Protein AF-M1BCY0-F1 (afdb_monomer_lite)

Sequence (82 aa):
MRDTLEQAREPNLNLKGYLQNAYVHPVFKDDDEDEDEDFMMKLETDSVLVPTKRQSRMNTPVPSKVSAGSSPSLPDVVIHEQ

Radius of gyration: 21.73 Å; chains: 1; bounding box: 31×54×52 Å

Secondary structure (DSSP, 8-state):
--HHHHHHH-TT--HHHHHHTTT--GGGSSS-HHHHHHHHHHHHHH--------------SS-----S----PPP-------

pLDDT: mean 73.33, std 15.36, range [37.97, 96.31]

Organism: Solanum tuberosum (NCBI:txid4113)

Foldseek 3Di:
DVVVVVCVVCVPDPPCVVCLCVPPDPVCPPPDPVVSVVVVVVCVVVPDDDDDDDDPPPPPVDDDPDDDDDDPDDDDPPDDDD

Structure (mmCIF, N/CA/C/O backbone):
data_AF-M1BCY0-F1
#
_entry.id   AF-M1BCY0-F1
#
loop_
_atom_site.group_PDB
_atom_site.id
_atom_site.type_symbol
_atom_site.label_atom_id
_atom_site.label_alt_id
_atom_site.label_comp_id
_atom_site.label_asym_id
_atom_site.label_entity_id
_atom_site.label_seq_id
_atom_site.pdbx_PDB_ins_code
_atom_site.Cartn_x
_atom_site.Cartn_y
_atom_site.Cartn_z
_atom_site.occupancy
_atom_site.B_iso_or_equiv
_atom_site.auth_seq_id
_atom_site.auth_comp_id
_atom_site.auth_asym_id
_atom_site.auth_atom_id
_atom_site.pdbx_PDB_model_num
ATOM 1 N N . MET A 1 1 ? -20.339 0.963 7.700 1.00 87.44 1 MET A N 1
ATOM 2 C CA . MET A 1 1 ? -19.752 -0.190 8.413 1.00 87.44 1 MET A CA 1
ATOM 3 C C . MET A 1 1 ? -19.678 -1.381 7.454 1.00 87.44 1 MET A C 1
ATOM 5 O O . MET A 1 1 ? -20.436 -2.327 7.613 1.00 87.44 1 MET A O 1
ATOM 9 N N . ARG A 1 2 ? -18.863 -1.303 6.390 1.00 91.69 2 ARG A N 1
ATOM 10 C CA . ARG A 1 2 ? -18.703 -2.420 5.436 1.00 91.69 2 ARG A CA 1
ATOM 11 C C . ARG A 1 2 ? -17.677 -3.415 5.966 1.00 91.69 2 ARG A C 1
ATOM 13 O O . ARG A 1 2 ? -17.999 -4.586 6.085 1.00 91.69 2 ARG A O 1
ATOM 20 N N . ASP A 1 3 ? -16.556 -2.895 6.445 1.00 90.75 3 ASP A N 1
ATOM 21 C CA . ASP A 1 3 ? -15.454 -3.676 7.013 1.00 90.75 3 ASP A CA 1
ATOM 22 C C . ASP A 1 3 ? -15.905 -4.552 8.193 1.00 90.75 3 ASP A C 1
ATOM 24 O O . ASP A 1 3 ? -15.570 -5.726 8.262 1.00 90.75 3 ASP A O 1
ATOM 28 N N . THR A 1 4 ? -16.758 -4.029 9.083 1.00 94.06 4 THR A N 1
ATOM 29 C CA . THR A 1 4 ? -17.311 -4.802 10.212 1.00 94.06 4 THR A CA 1
ATOM 30 C C . THR A 1 4 ? -18.219 -5.950 9.762 1.00 94.06 4 THR A C 1
ATOM 32 O O . THR A 1 4 ? -18.251 -7.001 10.395 1.00 94.06 4 THR A O 1
ATOM 35 N N . LEU A 1 5 ? -18.984 -5.751 8.684 1.00 96.31 5 LEU A N 1
ATOM 36 C CA . LEU A 1 5 ? -19.875 -6.777 8.138 1.00 96.31 5 LEU A CA 1
ATOM 37 C C . LEU A 1 5 ? -19.069 -7.869 7.418 1.00 96.31 5 LEU A C 1
ATOM 39 O O . LEU A 1 5 ? -19.368 -9.047 7.575 1.00 96.31 5 LEU A O 1
ATOM 43 N N . GLU A 1 6 ? -18.048 -7.467 6.662 1.00 91.50 6 GLU A N 1
ATOM 44 C CA . GLU A 1 6 ? -17.077 -8.349 6.000 1.00 91.50 6 GLU A CA 1
ATOM 45 C C . GLU A 1 6 ? -16.329 -9.209 7.021 1.00 91.50 6 GLU A C 1
ATOM 47 O O . GLU A 1 6 ? -16.336 -10.430 6.912 1.00 91.50 6 GLU A O 1
ATOM 52 N N . GLN A 1 7 ? -15.807 -8.606 8.092 1.00 92.75 7 GLN A N 1
ATOM 53 C CA . GLN A 1 7 ? -15.123 -9.339 9.159 1.00 92.75 7 GLN A CA 1
ATOM 54 C C . GLN A 1 7 ? -16.038 -10.356 9.861 1.00 92.75 7 GLN A C 1
ATOM 56 O O . GLN A 1 7 ? -15.582 -11.417 10.280 1.00 92.75 7 GLN A O 1
ATOM 61 N N . ALA A 1 8 ? -17.336 -10.057 9.984 1.00 95.25 8 ALA A N 1
ATOM 62 C CA . ALA A 1 8 ? -18.308 -11.001 10.531 1.00 95.25 8 ALA A CA 1
ATOM 63 C C . ALA A 1 8 ? -18.6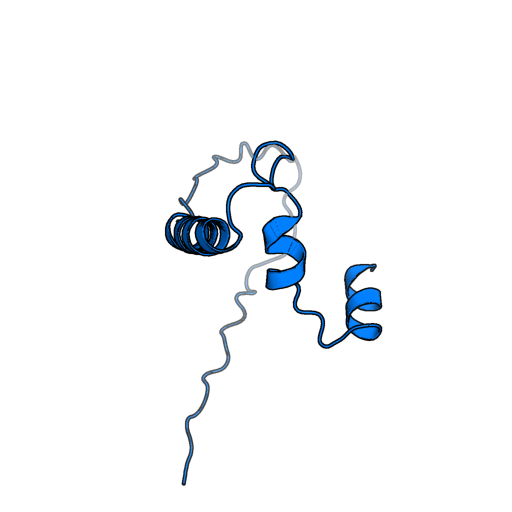33 -12.149 9.559 1.00 95.25 8 ALA A C 1
ATOM 65 O O . ALA A 1 8 ? -18.988 -13.242 9.999 1.00 95.25 8 ALA A O 1
ATOM 66 N N . ARG A 1 9 ? -18.541 -11.902 8.248 1.00 95.44 9 ARG A N 1
ATOM 67 C CA . ARG A 1 9 ? -18.837 -12.880 7.197 1.00 95.44 9 ARG A CA 1
ATOM 68 C C . ARG A 1 9 ? -17.653 -13.81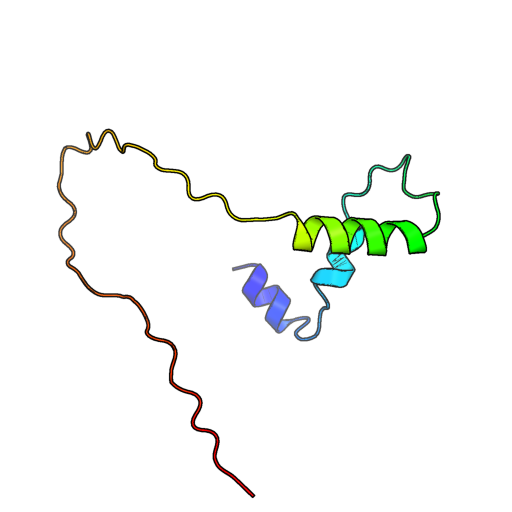3 6.943 1.00 95.44 9 ARG A C 1
ATOM 70 O O . ARG A 1 9 ? -17.852 -15.020 6.848 1.00 95.44 9 ARG A O 1
ATOM 77 N N . GLU A 1 10 ? -16.447 -13.260 6.864 1.00 94.56 10 GLU A N 1
ATOM 78 C CA . GLU A 1 10 ? -15.202 -13.979 6.582 1.00 94.56 10 GLU A CA 1
ATOM 79 C C . GLU A 1 10 ? -14.126 -13.616 7.621 1.00 94.56 10 GLU A C 1
ATOM 81 O O . GLU A 1 10 ? -13.191 -12.866 7.341 1.00 94.56 10 GLU A O 1
ATOM 86 N N . PRO A 1 11 ? -14.226 -14.155 8.852 1.00 92.56 11 PRO A N 1
ATOM 87 C CA . PRO A 1 11 ? -13.339 -13.774 9.954 1.00 92.56 11 PRO A CA 1
ATOM 88 C C . PRO A 1 11 ? -11.878 -14.203 9.760 1.00 92.56 11 PRO A C 1
ATOM 90 O O . PRO A 1 11 ? -10.993 -13.645 10.400 1.00 92.56 11 PRO A O 1
ATOM 93 N N . ASN A 1 12 ? -11.623 -15.186 8.892 1.00 94.75 12 ASN A N 1
ATOM 94 C CA . ASN A 1 12 ? -10.290 -15.728 8.617 1.00 94.75 12 ASN A CA 1
ATOM 95 C C . ASN A 1 12 ? -9.758 -15.310 7.233 1.00 94.75 12 ASN A C 1
ATOM 97 O O . ASN A 1 12 ? -8.892 -15.990 6.683 1.00 94.75 12 ASN A O 1
ATOM 101 N N . LEU A 1 13 ? -10.293 -14.236 6.638 1.00 93.25 13 LEU A N 1
ATOM 102 C CA . LEU A 1 13 ? -9.822 -13.743 5.345 1.00 93.25 13 LEU A CA 1
ATOM 103 C C . LEU A 1 13 ? -8.376 -13.237 5.466 1.00 93.25 13 LEU A C 1
ATOM 105 O O . LEU A 1 13 ? -8.093 -12.291 6.203 1.00 93.25 13 LEU A O 1
ATOM 109 N N . ASN A 1 14 ? -7.456 -13.838 4.704 1.00 91.50 14 ASN A N 1
ATOM 110 C CA . ASN A 1 14 ? -6.091 -13.332 4.577 1.00 91.50 14 ASN A CA 1
ATOM 111 C C . ASN A 1 14 ? -6.083 -12.076 3.692 1.00 91.50 14 ASN A C 1
ATOM 113 O O . ASN A 1 14 ? -5.844 -12.148 2.486 1.00 91.50 14 ASN A O 1
ATOM 117 N N . LEU A 1 15 ? -6.344 -10.920 4.306 1.00 90.50 15 LEU A N 1
ATOM 118 C CA . LEU A 1 15 ? -6.409 -9.639 3.604 1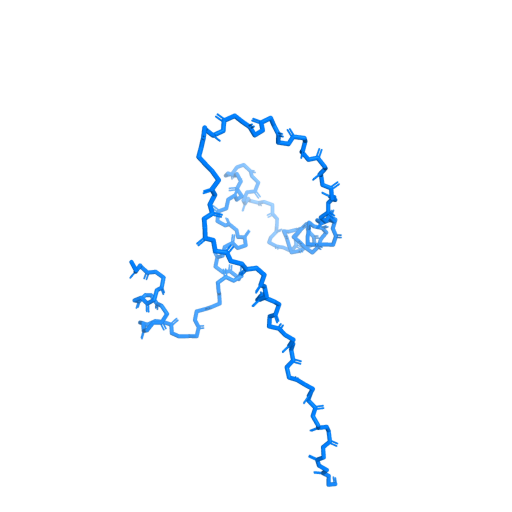.00 90.50 15 LEU A CA 1
ATOM 119 C C . LEU A 1 15 ? -5.078 -9.272 2.925 1.00 90.50 15 LEU A C 1
ATOM 121 O O . LEU A 1 15 ? -5.099 -8.694 1.842 1.00 90.50 15 LEU A O 1
ATOM 125 N N . LYS A 1 16 ? -3.933 -9.631 3.529 1.00 87.88 16 LYS A N 1
ATOM 126 C CA . LYS A 1 16 ? -2.603 -9.365 2.955 1.00 87.88 16 LYS A CA 1
ATOM 127 C C . LYS A 1 16 ? -2.436 -10.113 1.633 1.00 87.88 16 LYS A C 1
ATOM 129 O O . LYS A 1 16 ? -2.199 -9.475 0.615 1.00 87.88 16 LYS A O 1
ATOM 134 N N . GLY A 1 17 ? -2.650 -11.431 1.645 1.00 88.25 17 GLY A N 1
ATOM 135 C CA . GLY A 1 17 ? -2.556 -12.255 0.434 1.00 88.25 17 GLY A CA 1
ATOM 136 C C . GLY A 1 17 ? -3.589 -11.863 -0.625 1.00 88.25 17 GLY A C 1
ATOM 137 O O . GLY A 1 17 ? -3.272 -11.792 -1.805 1.00 88.25 17 GLY A O 1
ATOM 138 N N . TYR A 1 18 ? -4.810 -11.512 -0.208 1.00 89.75 18 TYR A N 1
ATOM 139 C CA . TYR A 1 18 ? -5.853 -11.063 -1.134 1.00 89.75 18 TYR A CA 1
ATOM 140 C C . TYR A 1 18 ? -5.483 -9.766 -1.874 1.00 89.75 18 TYR A C 1
ATOM 142 O O . TYR A 1 18 ? -5.797 -9.607 -3.053 1.00 89.75 18 TYR A O 1
ATOM 150 N N . LEU A 1 19 ? -4.823 -8.825 -1.193 1.00 89.62 19 LEU A N 1
ATOM 151 C CA . LEU A 1 19 ? -4.457 -7.532 -1.775 1.00 89.62 19 LEU A CA 1
ATOM 152 C C . LEU A 1 19 ? -3.096 -7.530 -2.483 1.00 89.62 19 LEU A C 1
ATOM 154 O O . LEU A 1 19 ? -2.851 -6.600 -3.252 1.00 89.62 19 LEU A O 1
ATOM 158 N N . GLN A 1 20 ? -2.253 -8.543 -2.260 1.00 85.31 20 GLN A N 1
ATOM 159 C CA . GLN A 1 20 ? -0.874 -8.622 -2.760 1.00 85.31 20 GLN A CA 1
ATOM 160 C C . GLN A 1 20 ? -0.783 -8.345 -4.269 1.00 85.31 20 GLN A C 1
ATOM 162 O O . GLN A 1 20 ? -0.049 -7.452 -4.684 1.00 85.31 20 GLN A O 1
ATOM 167 N N . ASN A 1 21 ? -1.638 -8.994 -5.066 1.00 84.38 21 ASN A N 1
ATOM 168 C CA . ASN A 1 21 ? -1.591 -8.911 -6.534 1.00 84.38 21 ASN A CA 1
ATOM 169 C C . ASN A 1 21 ? -2.717 -8.037 -7.130 1.00 84.38 21 ASN A C 1
ATOM 171 O O . ASN A 1 21 ? -2.871 -7.930 -8.350 1.00 84.38 21 ASN A O 1
ATOM 175 N N . ALA A 1 22 ? -3.531 -7.388 -6.286 1.00 87.31 22 ALA A N 1
ATOM 176 C CA . ALA A 1 22 ? -4.753 -6.693 -6.709 1.00 87.31 22 ALA A CA 1
ATOM 177 C C . ALA A 1 22 ? -4.488 -5.455 -7.588 1.00 87.31 22 ALA A C 1
ATOM 179 O O . ALA A 1 22 ? -5.337 -5.079 -8.399 1.00 87.31 22 ALA A O 1
ATOM 180 N N . TYR A 1 23 ? -3.307 -4.844 -7.452 1.00 88.31 23 TYR A N 1
ATOM 181 C CA . TYR A 1 23 ? -2.929 -3.607 -8.146 1.00 88.31 23 TYR A CA 1
ATOM 182 C C . TYR A 1 23 ? -1.712 -3.754 -9.064 1.00 88.31 23 TYR A C 1
ATOM 184 O O . TYR A 1 23 ? -1.199 -2.750 -9.561 1.00 88.31 23 TYR A O 1
ATOM 192 N N . VAL A 1 24 ? -1.275 -4.986 -9.332 1.00 85.50 24 VAL A N 1
ATOM 193 C CA . VAL A 1 24 ? -0.242 -5.244 -10.338 1.00 85.50 24 VAL A CA 1
ATOM 194 C C . VAL A 1 24 ? -0.802 -4.853 -11.706 1.00 85.50 24 VAL A C 1
ATOM 196 O O . VAL A 1 24 ? -1.915 -5.238 -12.084 1.00 85.50 24 VAL A O 1
ATOM 199 N N . HIS A 1 25 ? -0.066 -4.022 -12.441 1.00 88.25 25 HIS A N 1
ATOM 200 C CA . HIS A 1 25 ? -0.481 -3.598 -13.773 1.00 88.25 25 HIS A CA 1
ATOM 201 C C . HIS A 1 25 ? -0.497 -4.822 -14.708 1.00 88.25 25 HIS A C 1
ATOM 203 O O . HIS A 1 25 ? 0.447 -5.599 -14.654 1.00 88.25 25 HIS A O 1
ATOM 209 N N . PRO A 1 26 ? -1.504 -5.005 -15.588 1.00 86.69 26 PRO A N 1
ATOM 210 C CA . PRO A 1 26 ? -1.661 -6.231 -16.384 1.00 86.69 26 PRO A CA 1
ATOM 211 C C . PRO A 1 26 ? -0.422 -6.674 -17.168 1.00 86.69 26 PRO A C 1
ATOM 213 O O . PRO A 1 26 ? -0.216 -7.861 -17.341 1.00 86.69 26 PRO A O 1
ATOM 216 N N . VAL A 1 27 ? 0.402 -5.723 -17.610 1.00 87.62 27 VAL A N 1
ATOM 217 C CA . VAL A 1 27 ? 1.663 -5.986 -18.330 1.00 87.62 27 VAL A CA 1
ATOM 218 C C . VAL A 1 27 ? 2.691 -6.747 -17.484 1.00 87.62 27 VAL A C 1
ATOM 220 O O . VAL A 1 27 ? 3.520 -7.438 -18.050 1.00 87.62 27 VAL A O 1
ATOM 223 N N . PHE A 1 28 ? 2.634 -6.621 -16.160 1.00 79.88 28 PHE A N 1
ATOM 224 C CA . PHE A 1 28 ? 3.562 -7.259 -15.223 1.00 79.88 28 PHE A CA 1
ATOM 225 C C . PHE A 1 28 ? 2.940 -8.474 -14.524 1.00 79.88 28 PHE A C 1
ATOM 227 O O . PHE A 1 28 ? 3.494 -8.952 -13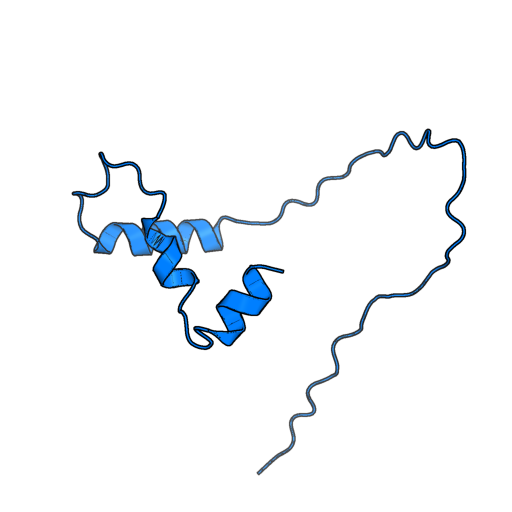.552 1.00 79.88 28 PHE A O 1
ATOM 234 N N . LYS A 1 29 ? 1.756 -8.935 -14.954 1.00 77.00 29 LYS A N 1
ATOM 235 C CA . LYS A 1 29 ? 1.088 -10.099 -14.343 1.00 77.00 29 LYS A CA 1
ATOM 236 C C . LYS A 1 29 ? 1.560 -11.441 -14.904 1.00 77.00 29 LYS A C 1
ATOM 238 O O . LYS A 1 29 ? 1.157 -12.469 -14.376 1.00 77.00 29 LYS A O 1
ATOM 243 N N . ASP A 1 30 ? 2.313 -11.410 -16.002 1.00 70.25 30 ASP A N 1
ATOM 244 C CA . ASP A 1 30 ? 2.771 -12.599 -16.726 1.00 70.25 30 ASP A CA 1
ATOM 245 C C . ASP A 1 30 ? 4.231 -12.970 -16.391 1.00 70.25 30 ASP A C 1
ATOM 247 O O . ASP A 1 30 ? 4.686 -14.028 -16.821 1.00 70.25 30 ASP A O 1
ATOM 251 N N . ASP A 1 31 ? 4.951 -12.115 -15.651 1.00 62.31 31 ASP A N 1
ATOM 252 C CA . ASP A 1 31 ? 6.269 -12.434 -15.091 1.00 62.31 31 ASP A CA 1
ATOM 253 C C . ASP A 1 31 ? 6.060 -13.180 -13.755 1.00 62.31 31 ASP A C 1
ATOM 255 O O . ASP A 1 31 ? 5.106 -12.902 -13.031 1.00 62.31 31 ASP A O 1
ATOM 259 N N . ASP A 1 32 ? 6.879 -14.200 -13.498 1.00 61.28 32 ASP A N 1
ATOM 260 C CA . ASP A 1 32 ? 6.663 -15.253 -12.495 1.00 61.28 32 ASP A CA 1
ATOM 261 C C . ASP A 1 32 ? 6.255 -14.740 -11.088 1.00 61.28 32 ASP A C 1
ATOM 263 O O . ASP A 1 32 ? 6.897 -13.852 -10.528 1.00 61.28 32 ASP A O 1
ATOM 267 N N . GLU A 1 33 ? 5.239 -15.377 -10.473 1.00 60.88 33 GLU A N 1
ATOM 268 C CA . GLU A 1 33 ? 4.665 -15.047 -9.142 1.00 60.88 33 GLU A CA 1
ATOM 269 C C . GLU A 1 33 ? 5.704 -14.976 -7.997 1.00 60.88 33 GLU A C 1
ATOM 271 O O . GLU A 1 33 ? 5.438 -14.390 -6.946 1.00 60.88 33 GLU A O 1
ATOM 276 N N . ASP A 1 34 ? 6.891 -15.558 -8.191 1.00 58.75 34 ASP A N 1
ATOM 277 C CA . ASP A 1 34 ? 7.990 -15.558 -7.223 1.00 58.75 34 ASP A CA 1
ATOM 278 C C . ASP A 1 34 ? 8.682 -14.178 -7.104 1.00 58.75 34 ASP A C 1
ATOM 280 O O . ASP A 1 34 ? 9.183 -13.831 -6.033 1.00 58.75 34 ASP A O 1
ATOM 284 N N . GLU A 1 35 ? 8.696 -13.354 -8.164 1.00 61.75 35 GLU A N 1
ATOM 285 C CA . GLU A 1 35 ? 9.355 -12.031 -8.150 1.00 61.75 35 GLU A CA 1
ATOM 286 C C . GLU A 1 35 ? 8.497 -10.962 -7.430 1.00 61.75 35 GLU A C 1
ATOM 288 O O . GLU A 1 35 ? 9.009 -9.989 -6.857 1.00 61.75 35 GLU A O 1
ATOM 293 N N . ASP A 1 36 ? 7.182 -11.188 -7.371 1.00 64.44 36 ASP A N 1
ATOM 294 C CA . ASP A 1 36 ? 6.203 -10.312 -6.720 1.00 64.44 36 ASP A CA 1
ATOM 295 C C . ASP A 1 36 ? 6.340 -10.300 -5.190 1.00 64.44 36 ASP A C 1
ATOM 297 O O . ASP A 1 36 ? 6.128 -9.271 -4.531 1.00 64.44 36 ASP A O 1
ATOM 301 N N . GLU A 1 37 ? 6.685 -11.449 -4.605 1.00 66.56 37 GLU A N 1
ATOM 302 C CA . GLU A 1 37 ? 6.811 -11.622 -3.158 1.00 66.56 37 GLU A CA 1
ATOM 303 C C . GLU A 1 37 ? 8.039 -10.868 -2.617 1.00 66.56 37 GLU A C 1
ATOM 305 O O . GLU A 1 37 ? 7.944 -10.145 -1.615 1.00 66.56 37 GLU A O 1
ATOM 310 N N . ASP A 1 38 ? 9.147 -10.911 -3.361 1.00 67.00 38 ASP A N 1
ATOM 311 C CA . ASP A 1 38 ? 10.374 -10.159 -3.082 1.00 67.00 38 ASP A CA 1
ATOM 312 C C . ASP A 1 38 ? 10.159 -8.640 -3.198 1.00 67.00 38 ASP A C 1
ATOM 314 O O . ASP A 1 38 ? 10.606 -7.862 -2.342 1.00 67.00 38 ASP A O 1
ATOM 318 N N . PHE A 1 39 ? 9.429 -8.189 -4.226 1.00 70.19 39 PHE A N 1
ATOM 319 C CA . PHE A 1 39 ? 9.099 -6.773 -4.400 1.00 70.19 39 PHE A CA 1
ATOM 320 C C . PHE A 1 39 ? 8.231 -6.238 -3.250 1.00 70.19 39 PHE A C 1
ATOM 322 O O . PHE A 1 39 ? 8.470 -5.136 -2.740 1.00 70.19 39 PHE A O 1
ATOM 329 N N . MET A 1 40 ? 7.244 -7.018 -2.804 1.00 69.75 40 MET A N 1
ATOM 330 C CA . MET A 1 40 ? 6.372 -6.651 -1.685 1.00 69.75 40 MET A CA 1
ATOM 331 C C . MET A 1 40 ? 7.107 -6.628 -0.349 1.00 69.75 40 MET A C 1
ATOM 333 O O . MET A 1 40 ? 6.925 -5.686 0.428 1.00 69.75 40 MET A O 1
ATOM 337 N N . MET A 1 41 ? 7.975 -7.611 -0.094 1.00 69.00 41 MET A N 1
ATOM 338 C CA . MET A 1 41 ? 8.817 -7.620 1.102 1.00 69.00 41 MET A CA 1
ATOM 339 C C . MET A 1 41 ? 9.698 -6.367 1.150 1.00 69.00 41 MET A C 1
ATOM 341 O O . MET A 1 41 ? 9.800 -5.715 2.191 1.00 69.00 41 MET A O 1
ATOM 345 N N . LYS A 1 42 ? 10.255 -5.970 0.002 1.00 71.44 42 LYS A N 1
ATOM 346 C CA . LYS A 1 42 ? 11.045 -4.746 -0.132 1.00 71.44 42 LYS A CA 1
ATOM 347 C C . LYS A 1 42 ? 10.217 -3.473 0.082 1.00 71.44 42 LYS 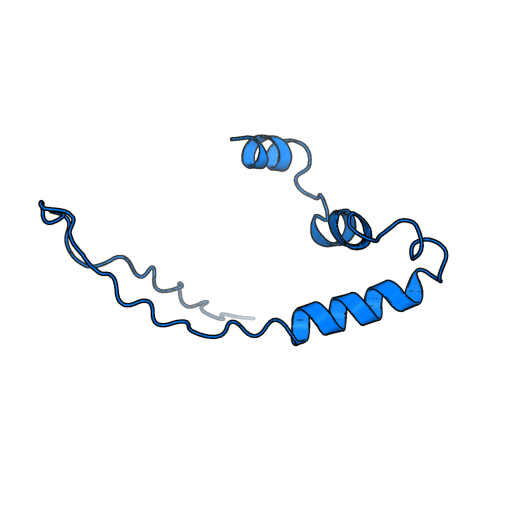A C 1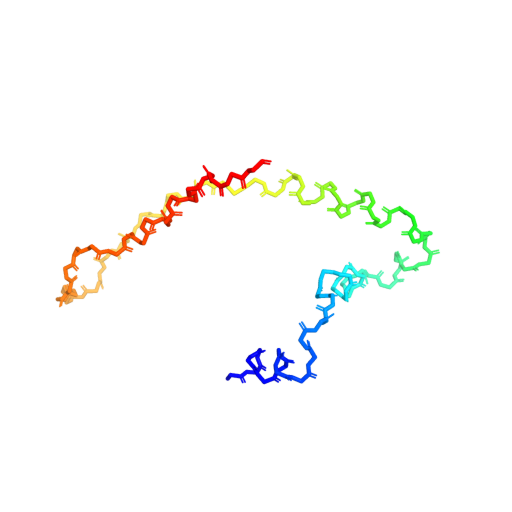
ATOM 349 O O . LYS A 1 42 ? 10.690 -2.538 0.723 1.00 71.44 42 LYS A O 1
ATOM 354 N N . LEU A 1 43 ? 8.977 -3.419 -0.407 1.00 71.62 43 LEU A N 1
ATOM 355 C CA . LEU A 1 43 ? 8.081 -2.277 -0.183 1.00 71.62 43 LEU A CA 1
ATOM 356 C C . LEU A 1 43 ? 7.705 -2.125 1.299 1.00 71.62 43 LEU A C 1
ATOM 358 O O . LEU A 1 43 ? 7.688 -1.008 1.819 1.00 71.62 43 LEU A O 1
ATOM 362 N N . GLU A 1 44 ? 7.429 -3.238 1.981 1.00 72.12 44 GLU A N 1
ATOM 363 C CA . GLU A 1 44 ? 7.120 -3.258 3.413 1.00 72.12 44 GLU A CA 1
ATOM 364 C C . GLU A 1 44 ? 8.309 -2.726 4.228 1.00 72.12 44 GLU A C 1
ATOM 366 O O . GLU A 1 44 ? 8.124 -1.853 5.080 1.00 72.12 44 GLU A O 1
ATOM 371 N N . THR A 1 45 ? 9.540 -3.140 3.900 1.00 72.88 45 THR A N 1
ATOM 372 C CA . THR A 1 45 ? 10.755 -2.659 4.579 1.00 72.88 45 THR A CA 1
ATOM 373 C C . THR A 1 45 ? 11.128 -1.216 4.238 1.00 72.88 45 THR A C 1
ATOM 375 O O . THR A 1 45 ? 11.626 -0.493 5.103 1.00 72.88 45 THR A O 1
ATOM 378 N N . ASP A 1 46 ? 10.875 -0.774 3.004 1.00 73.69 46 ASP A N 1
ATOM 379 C CA . ASP A 1 46 ? 11.251 0.564 2.525 1.00 73.69 46 ASP A CA 1
ATOM 380 C C . ASP A 1 46 ? 10.224 1.645 2.932 1.00 73.69 46 ASP A C 1
ATOM 382 O O . ASP A 1 46 ? 10.492 2.845 2.818 1.00 73.69 46 ASP A O 1
ATOM 386 N N . SER A 1 47 ? 9.055 1.250 3.456 1.00 71.81 47 SER A N 1
ATOM 387 C CA . SER A 1 47 ? 7.965 2.142 3.880 1.00 71.81 47 SER A CA 1
ATOM 388 C C . SER A 1 47 ? 8.214 2.831 5.235 1.00 71.81 47 SER A C 1
ATOM 390 O O . SER A 1 47 ? 7.397 2.818 6.156 1.00 71.81 47 SER A O 1
ATOM 392 N N . VAL A 1 48 ? 9.361 3.497 5.375 1.00 81.50 48 VAL A N 1
ATOM 393 C CA . VAL A 1 48 ? 9.670 4.289 6.570 1.00 81.50 48 VAL A CA 1
ATOM 394 C C . VAL A 1 48 ? 8.754 5.513 6.625 1.00 81.50 48 VAL A C 1
ATOM 396 O O . VAL A 1 48 ? 8.816 6.408 5.780 1.00 81.50 48 VAL A O 1
ATOM 399 N N . LEU A 1 49 ? 7.914 5.583 7.660 1.00 81.75 49 LEU A N 1
ATOM 400 C CA . LEU A 1 49 ? 7.083 6.752 7.933 1.00 81.75 49 LEU A CA 1
ATOM 401 C C . LEU A 1 49 ? 7.973 7.959 8.244 1.00 81.75 49 LEU A C 1
ATOM 403 O O . LEU A 1 49 ? 8.522 8.079 9.338 1.00 81.75 49 LEU A O 1
ATOM 407 N N . VAL A 1 50 ? 8.093 8.875 7.284 1.00 88.12 50 VAL A N 1
ATOM 408 C CA . VAL A 1 50 ? 8.810 10.137 7.475 1.00 88.12 50 VAL A CA 1
ATOM 409 C C . VAL A 1 50 ? 7.914 11.096 8.265 1.00 88.12 50 VAL A C 1
ATOM 411 O O . VAL A 1 50 ? 6.851 11.483 7.767 1.00 88.12 50 VAL A O 1
ATOM 414 N N . PRO A 1 51 ? 8.309 11.532 9.478 1.00 86.44 51 PRO A N 1
ATOM 415 C CA . PRO A 1 51 ? 7.541 12.518 10.223 1.00 86.44 51 PRO A CA 1
ATOM 416 C C . PRO A 1 51 ? 7.474 13.826 9.433 1.00 86.44 51 PRO A C 1
ATOM 418 O O . PRO A 1 51 ? 8.486 14.492 9.215 1.00 86.44 51 PRO A O 1
ATOM 421 N N . THR A 1 52 ? 6.279 14.225 9.003 1.00 83.62 52 THR A N 1
ATOM 422 C CA . THR A 1 52 ? 6.089 15.506 8.317 1.00 83.62 52 THR A CA 1
ATOM 423 C C . THR A 1 52 ? 5.556 16.547 9.294 1.00 83.62 52 THR A C 1
ATOM 425 O O . THR A 1 52 ? 4.541 16.360 9.964 1.00 83.62 52 THR A O 1
ATOM 428 N N . LYS A 1 53 ? 6.246 17.687 9.394 1.00 84.94 53 LYS A N 1
ATOM 429 C CA . LYS A 1 53 ? 5.784 18.825 10.194 1.00 84.94 53 LYS A CA 1
ATOM 430 C C . LYS A 1 53 ? 4.925 19.736 9.325 1.00 84.94 53 LYS A C 1
ATOM 432 O O . LYS A 1 53 ? 5.445 20.504 8.521 1.00 84.94 53 LYS A O 1
ATOM 437 N N . ARG A 1 54 ? 3.606 19.697 9.509 1.00 77.00 54 ARG A N 1
ATOM 438 C CA . ARG A 1 54 ? 2.697 20.687 8.912 1.00 77.00 54 ARG A CA 1
ATOM 439 C C . ARG A 1 54 ? 2.527 21.850 9.886 1.00 77.00 54 ARG A C 1
ATOM 441 O O . ARG A 1 54 ? 2.106 21.656 11.022 1.00 77.00 54 ARG A O 1
ATOM 448 N N . GLN A 1 55 ? 2.841 23.065 9.445 1.00 75.19 55 GLN A N 1
ATOM 449 C CA . GLN A 1 55 ? 2.431 24.273 10.158 1.00 75.19 55 GLN A CA 1
ATOM 450 C C . GLN A 1 55 ? 0.937 24.452 9.901 1.00 75.19 55 GLN A C 1
ATOM 452 O O . GLN A 1 55 ? 0.527 24.836 8.805 1.00 75.19 55 GLN A O 1
ATOM 457 N N . SER A 1 56 ? 0.108 24.112 10.885 1.00 73.50 56 SER A N 1
ATOM 458 C CA . SER A 1 56 ? -1.303 24.453 10.805 1.00 73.50 56 SER A CA 1
ATOM 459 C C . SER A 1 56 ? -1.420 25.974 10.843 1.00 73.50 56 SER A C 1
ATOM 461 O O . SER A 1 56 ? -1.130 26.600 11.861 1.00 73.50 56 SER A O 1
ATOM 463 N N . ARG A 1 57 ? -1.854 26.590 9.741 1.00 69.50 57 ARG A N 1
ATOM 464 C CA . ARG A 1 57 ? -2.406 27.947 9.789 1.00 69.50 57 ARG A CA 1
ATOM 465 C C . ARG A 1 57 ? -3.798 27.819 10.402 1.00 69.50 57 ARG A C 1
ATOM 467 O O . ARG A 1 57 ? -4.790 27.815 9.680 1.00 69.50 57 ARG A O 1
ATOM 474 N N . MET A 1 58 ? -3.848 27.616 11.720 1.00 65.12 58 MET A N 1
ATOM 475 C CA . MET A 1 58 ? -5.072 27.595 12.519 1.00 65.12 58 MET A CA 1
ATOM 476 C C . MET A 1 58 ? -5.790 28.936 12.364 1.00 65.12 58 MET A C 1
ATOM 478 O O . MET A 1 58 ? -5.593 29.850 13.153 1.00 65.12 58 MET A O 1
ATOM 482 N N . ASN A 1 59 ? -6.621 29.061 11.336 1.00 62.19 59 ASN A N 1
ATOM 483 C CA . ASN A 1 59 ? -7.646 30.090 11.282 1.00 62.19 59 ASN A CA 1
ATOM 484 C C . ASN A 1 59 ? -9.019 29.419 11.283 1.00 62.19 59 ASN A C 1
ATOM 486 O O . ASN A 1 59 ? -9.828 29.613 10.382 1.00 62.19 59 ASN A O 1
ATOM 490 N N . THR A 1 60 ? -9.261 28.565 12.277 1.00 65.12 60 THR A N 1
ATOM 491 C CA . THR A 1 60 ? -10.630 28.273 12.697 1.00 65.12 60 THR A CA 1
ATOM 492 C C . THR A 1 60 ? -10.961 29.285 13.795 1.00 65.12 60 THR A C 1
ATOM 494 O O . THR A 1 60 ? -10.308 29.247 14.838 1.00 65.12 60 THR A O 1
ATOM 497 N N . PRO A 1 61 ? -11.930 30.198 13.596 1.00 65.94 61 PRO A N 1
ATOM 498 C CA . PRO A 1 61 ? -12.216 31.298 14.528 1.00 65.94 61 PRO A CA 1
ATOM 499 C C . PRO A 1 61 ? -12.614 30.876 15.952 1.00 65.94 61 PRO A C 1
ATOM 501 O O . PRO A 1 61 ? -12.729 31.725 16.830 1.00 65.94 61 PRO A O 1
ATOM 504 N N . VAL A 1 62 ? -12.869 29.586 16.187 1.00 63.34 62 VAL A N 1
ATOM 505 C CA . VAL A 1 62 ? -13.400 29.062 17.447 1.00 63.34 62 VAL A CA 1
ATOM 506 C C . VAL A 1 62 ? -12.443 28.005 18.015 1.00 63.34 62 VAL A C 1
ATOM 508 O O . VAL A 1 62 ? -12.144 27.037 17.313 1.00 63.34 62 VAL A O 1
ATOM 511 N N . PRO A 1 63 ? -11.972 28.146 19.269 1.00 65.81 63 PRO A N 1
ATOM 512 C CA . PRO A 1 63 ? -11.192 27.109 19.939 1.00 65.81 63 PRO A CA 1
ATOM 513 C C . PRO A 1 63 ? -12.071 25.890 20.266 1.00 65.81 63 PRO A C 1
ATOM 515 O O . PRO A 1 63 ? -13.191 26.037 20.764 1.00 65.81 63 PRO A O 1
ATOM 518 N N . SER A 1 64 ? -11.568 24.677 20.017 1.00 68.88 64 SER A N 1
ATOM 519 C CA . SER A 1 64 ? -12.236 23.445 20.444 1.00 68.88 64 SER A CA 1
ATOM 520 C C . SER A 1 64 ? -12.173 23.310 21.971 1.00 68.88 64 SER A C 1
ATOM 522 O O . SER A 1 64 ? -11.113 23.377 22.589 1.00 68.88 64 SER A O 1
ATOM 524 N N . LYS A 1 65 ? -13.338 23.130 22.599 1.00 68.25 65 LYS A N 1
ATOM 525 C CA . LYS A 1 65 ? -13.491 22.939 24.048 1.00 68.25 65 LYS A CA 1
ATOM 526 C C . LYS A 1 65 ? -13.442 21.455 24.416 1.00 68.25 65 LYS A C 1
ATOM 528 O O . LYS A 1 65 ? -14.449 20.916 24.855 1.00 68.25 65 LYS A O 1
ATOM 533 N N . VAL A 1 66 ? -12.328 20.759 24.224 1.00 57.09 66 VAL A N 1
ATOM 534 C CA . VAL A 1 66 ? -12.140 19.467 24.907 1.00 57.09 66 VAL A CA 1
ATOM 535 C C . VAL A 1 66 ? -10.655 19.205 25.129 1.00 57.09 66 VAL A C 1
ATOM 537 O O . VAL A 1 66 ? -9.828 19.367 24.236 1.00 57.09 66 VAL A O 1
ATOM 540 N N . SER A 1 67 ? -10.362 18.899 26.388 1.00 57.28 67 SER A N 1
ATOM 541 C CA . SER A 1 67 ? -9.055 18.860 27.020 1.00 57.28 67 SER A CA 1
ATOM 542 C C . SER A 1 67 ? -8.343 17.525 26.809 1.00 57.28 67 SER A C 1
ATOM 544 O O . SER A 1 67 ? -8.974 16.486 26.653 1.00 57.28 67 SER A O 1
ATOM 546 N N . ALA A 1 68 ? -7.018 17.629 26.846 1.00 54.25 68 ALA A N 1
ATOM 547 C CA . ALA A 1 68 ? -6.012 16.668 27.279 1.00 54.25 68 ALA A CA 1
ATOM 548 C C . ALA A 1 68 ? -6.456 15.247 27.684 1.00 54.25 68 ALA A C 1
ATOM 550 O O . ALA A 1 68 ? -7.229 15.058 28.619 1.00 54.25 68 ALA A O 1
ATOM 551 N N . GLY A 1 69 ? -5.767 14.264 27.096 1.00 56.69 69 GLY A N 1
ATOM 552 C CA . GLY A 1 69 ? -5.519 12.970 27.733 1.00 56.69 69 GLY A CA 1
ATOM 553 C C . GLY A 1 69 ? -6.230 11.793 27.080 1.00 56.69 69 GLY A C 1
ATOM 554 O O . GLY A 1 69 ? -7.204 11.277 27.613 1.00 56.69 69 GLY A O 1
ATOM 555 N N . SER A 1 70 ? -5.720 11.311 25.949 1.00 55.34 70 SER A N 1
ATOM 556 C CA . SER A 1 70 ? -6.043 9.964 25.460 1.00 55.34 70 SER A CA 1
ATOM 557 C C . SER A 1 70 ? -4.862 9.393 24.673 1.00 55.34 70 SER A C 1
ATOM 559 O O . SER A 1 70 ? -4.958 9.159 23.475 1.00 55.34 70 SER A O 1
ATOM 561 N N . SER A 1 71 ? -3.725 9.189 25.343 1.00 55.34 71 SER A N 1
ATOM 562 C CA . SER A 1 71 ? -2.848 8.077 24.962 1.00 55.34 71 SER A CA 1
ATOM 563 C C . SER A 1 71 ? -3.398 6.842 25.666 1.00 55.34 71 SER A C 1
ATOM 565 O O . SER A 1 71 ? -3.330 6.808 26.896 1.00 55.34 71 SER A O 1
ATOM 567 N N . PRO A 1 72 ? -3.949 5.834 24.971 1.00 57.09 72 PRO A N 1
ATOM 568 C CA . PRO A 1 72 ? -4.072 4.525 25.583 1.00 57.09 72 PRO A CA 1
ATOM 569 C C . PRO A 1 72 ? -2.652 3.962 25.709 1.00 57.09 72 PRO A C 1
ATOM 571 O O . PRO A 1 72 ? -2.028 3.582 24.720 1.00 57.09 72 PRO A O 1
ATOM 574 N N . SER A 1 73 ? -2.105 3.976 26.925 1.00 55.38 73 SER A N 1
ATOM 575 C CA . SER A 1 73 ? -0.942 3.161 27.262 1.00 55.38 73 SER A CA 1
ATOM 576 C C . SER A 1 73 ? -1.314 1.700 27.020 1.00 55.38 73 SER A C 1
ATOM 578 O O . SER A 1 73 ? -2.310 1.224 27.571 1.00 55.38 73 SER A O 1
ATOM 580 N N . LEU A 1 74 ? -0.541 1.014 26.179 1.00 54.22 74 LEU A N 1
ATOM 581 C CA . LEU A 1 74 ? -0.640 -0.430 25.979 1.00 54.22 74 LEU A CA 1
ATOM 582 C C . LEU A 1 74 ? -0.594 -1.135 27.348 1.00 54.22 74 LEU A C 1
ATOM 584 O O . LEU A 1 74 ? 0.257 -0.766 28.163 1.00 54.22 74 LEU A O 1
ATOM 588 N N . PRO A 1 75 ? -1.481 -2.102 27.643 1.00 54.97 75 PRO A N 1
ATOM 589 C CA . PRO A 1 75 ? -1.344 -2.891 28.854 1.00 54.97 75 PRO A CA 1
ATOM 590 C C . PRO A 1 75 ? -0.087 -3.761 28.753 1.00 54.97 75 PRO A C 1
ATOM 592 O O . PRO A 1 75 ? 0.115 -4.478 27.774 1.00 54.97 75 PRO A O 1
ATOM 595 N N . ASP A 1 76 ? 0.741 -3.650 29.786 1.00 45.53 76 ASP A N 1
ATOM 596 C CA . ASP A 1 76 ? 1.912 -4.473 30.062 1.00 45.53 76 ASP A CA 1
ATOM 597 C C . ASP A 1 76 ? 1.505 -5.958 30.040 1.00 45.53 76 ASP A C 1
ATOM 599 O O . ASP A 1 76 ? 0.667 -6.397 30.834 1.00 45.53 76 ASP A O 1
ATOM 603 N N . VAL A 1 77 ? 2.028 -6.728 29.080 1.00 48.09 77 VAL A N 1
ATOM 604 C CA . VAL A 1 77 ? 1.826 -8.181 29.041 1.00 48.09 77 VAL A CA 1
ATOM 605 C C . VAL A 1 77 ? 2.705 -8.772 30.135 1.00 48.09 77 VAL A C 1
ATOM 607 O O . VAL A 1 77 ? 3.905 -8.967 29.959 1.00 48.09 77 VAL A O 1
ATOM 610 N N . VAL A 1 78 ? 2.084 -9.046 31.281 1.00 45.94 78 VAL A N 1
ATOM 611 C CA . VAL A 1 78 ? 2.668 -9.838 32.363 1.00 45.94 78 VAL A CA 1
ATOM 612 C C . VAL A 1 78 ? 2.986 -11.227 31.811 1.00 45.94 78 VAL A C 1
ATOM 614 O O . VAL A 1 78 ? 2.089 -12.028 31.554 1.00 45.94 78 VAL A O 1
ATOM 617 N N . ILE A 1 79 ? 4.273 -11.506 31.614 1.00 50.28 79 ILE A N 1
ATOM 618 C CA . ILE A 1 79 ? 4.771 -12.858 31.377 1.00 50.28 79 ILE A CA 1
ATOM 619 C C . ILE A 1 79 ? 4.722 -13.578 32.727 1.00 50.28 79 ILE A C 1
ATOM 621 O O . ILE A 1 79 ? 5.503 -13.268 33.626 1.00 50.28 79 ILE A O 1
ATOM 625 N N . HIS A 1 80 ? 3.782 -14.507 32.864 1.00 37.97 80 HIS A N 1
ATOM 626 C CA . HIS A 1 80 ? 3.734 -15.532 33.903 1.00 37.97 80 HIS A CA 1
ATOM 627 C C . HIS A 1 80 ? 3.048 -16.773 33.296 1.00 37.97 80 HIS A C 1
ATOM 629 O O . HIS A 1 80 ? 2.029 -16.593 32.639 1.00 37.97 80 HIS A O 1
ATOM 635 N N . GLU A 1 81 ? 3.409 -18.048 33.445 1.00 45.66 81 GLU A N 1
ATOM 636 C CA . GLU A 1 81 ? 4.580 -18.862 33.827 1.00 45.66 81 GLU A CA 1
ATOM 637 C C . GLU A 1 81 ? 4.263 -20.271 33.274 1.00 45.66 81 GLU A C 1
ATOM 639 O O . GLU A 1 81 ? 3.129 -20.509 32.843 1.00 45.66 81 GLU A O 1
ATOM 644 N N . GLN A 1 82 ? 5.240 -21.182 33.269 1.00 41.88 82 GLN A N 1
ATOM 645 C CA . GLN A 1 82 ? 5.211 -22.538 33.859 1.00 41.88 82 GLN A CA 1
ATOM 646 C C . GLN A 1 82 ? 6.450 -23.304 33.375 1.00 41.88 82 GLN A C 1
ATOM 648 O O . GLN A 1 82 ? 6.620 -23.445 32.143 1.00 41.88 82 GLN A O 1
#